Protein AF-A0A699XHV2-F1 (afdb_monomer)

Nearest PDB structures (foldseek):
  2ly9-assembly1_A  TM=3.833E-01  e=3.088E+00  Homo sapiens
  2dmu-assembly1_A  TM=3.655E-01  e=3.088E+00  Homo sapiens
  2m0c-assembly1_A  TM=4.287E-01  e=5.038E+00  Homo sapiens

Mean predicted aligned error: 10.25 Å

Sequence (77 aa):
PTPAEAPAAEVAAPVQYATASQKEEIIRLLNHPLITRQEKTKMLLNINRLDEERATQAIAKLRKAIEDREGTSAVAA

Structure (mmCIF, N/CA/C/O backbone):
data_AF-A0A699XHV2-F1
#
_entry.id   AF-A0A699XHV2-F1
#
loop_
_atom_site.group_PDB
_atom_site.id
_atom_site.type_symbol
_atom_site.label_atom_id
_atom_site.label_alt_id
_atom_site.label_comp_id
_atom_site.label_asym_id
_atom_site.label_entity_id
_atom_site.label_seq_id
_atom_site.pdbx_PDB_ins_code
_atom_site.Cartn_x
_atom_site.Cartn_y
_atom_site.Cartn_z
_atom_site.occupancy
_atom_site.B_iso_or_equiv
_atom_site.auth_seq_id
_atom_site.auth_comp_id
_atom_site.auth_asym_id
_atom_site.auth_atom_id
_atom_site.pdbx_PD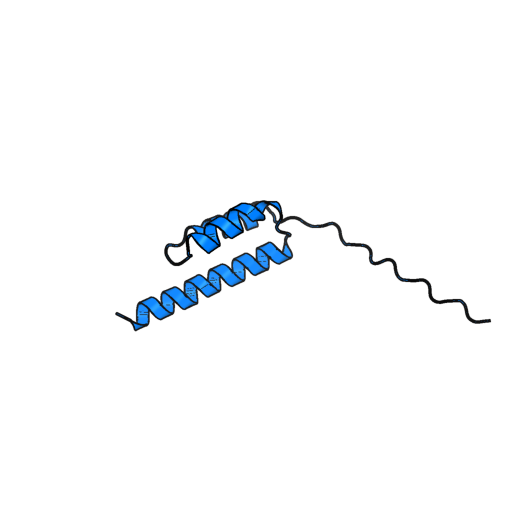B_model_num
ATOM 1 N N . PRO A 1 1 ? -11.724 -14.249 -53.588 1.00 46.09 1 PRO A N 1
ATOM 2 C CA . PRO A 1 1 ? -10.608 -14.657 -52.703 1.00 46.09 1 PRO A CA 1
ATOM 3 C C . PRO A 1 1 ? -10.406 -13.617 -51.594 1.00 46.09 1 PRO A C 1
ATOM 5 O O . PRO A 1 1 ? -9.885 -12.535 -51.833 1.00 46.09 1 PRO A O 1
ATOM 8 N N . THR A 1 2 ? -10.913 -13.924 -50.405 1.00 54.19 2 THR A N 1
ATOM 9 C CA . THR A 1 2 ? -10.637 -13.205 -49.156 1.00 54.19 2 THR A CA 1
ATOM 10 C C . THR A 1 2 ? -9.223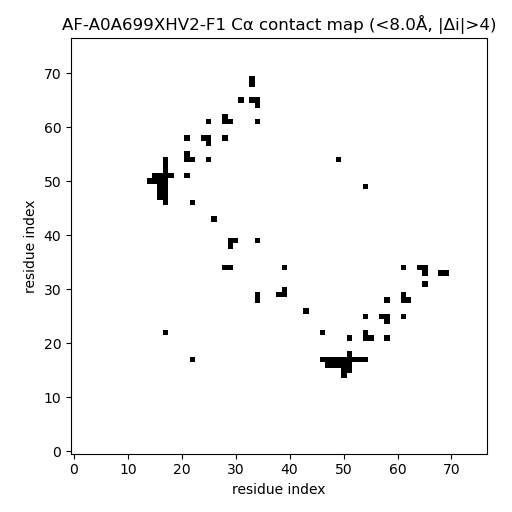 -13.544 -48.674 1.00 54.19 2 THR A C 1
ATOM 12 O O . THR A 1 2 ? -8.936 -14.729 -48.510 1.00 54.19 2 THR A O 1
ATOM 15 N N . PRO A 1 3 ? -8.342 -12.568 -48.403 1.00 56.56 3 PRO A N 1
ATOM 16 C CA . PRO A 1 3 ? -7.236 -12.765 -47.475 1.00 56.56 3 PRO A CA 1
ATOM 17 C C . PRO A 1 3 ? -7.761 -12.388 -46.080 1.00 56.56 3 PRO A C 1
ATOM 19 O O . PRO A 1 3 ? -8.126 -11.244 -45.838 1.00 56.56 3 PRO A O 1
ATOM 22 N N . ALA A 1 4 ? -8.095 -13.369 -45.244 1.00 60.50 4 ALA A N 1
ATOM 23 C CA . ALA A 1 4 ? -7.153 -14.010 -44.327 1.00 60.50 4 ALA A CA 1
ATOM 24 C C . ALA A 1 4 ? -6.631 -13.001 -43.292 1.00 60.50 4 ALA A C 1
ATOM 26 O O . ALA A 1 4 ? -5.612 -12.341 -43.473 1.00 60.50 4 ALA A O 1
ATOM 27 N N . GLU A 1 5 ? -7.423 -12.903 -42.228 1.00 59.78 5 GLU A N 1
ATOM 28 C CA . GLU A 1 5 ? -7.137 -12.315 -40.927 1.00 59.78 5 GLU A CA 1
ATOM 29 C C . GLU A 1 5 ? -5.764 -12.799 -40.424 1.00 59.78 5 GLU A C 1
ATOM 31 O O . GLU A 1 5 ? -5.531 -13.999 -40.277 1.00 59.78 5 GLU A O 1
ATOM 36 N N . ALA A 1 6 ? -4.832 -11.870 -40.214 1.00 61.34 6 ALA A N 1
ATOM 37 C CA . ALA A 1 6 ? -3.587 -12.135 -39.504 1.00 61.34 6 ALA A CA 1
ATOM 38 C C . ALA A 1 6 ? -3.824 -11.830 -38.017 1.00 61.34 6 ALA A C 1
ATOM 40 O O . ALA A 1 6 ? -4.380 -10.769 -37.715 1.00 61.34 6 ALA A O 1
ATOM 41 N N . PRO A 1 7 ? -3.417 -12.704 -37.080 1.00 54.25 7 PRO A N 1
ATOM 42 C CA . PRO A 1 7 ? -3.559 -12.408 -35.668 1.00 54.25 7 PRO A CA 1
ATOM 43 C C . PRO A 1 7 ? -2.630 -11.235 -35.357 1.00 54.25 7 PRO A C 1
ATOM 45 O O . PRO A 1 7 ? -1.417 -11.314 -35.565 1.00 54.25 7 PRO A O 1
ATOM 48 N N . ALA A 1 8 ? -3.214 -10.125 -34.908 1.00 54.53 8 ALA A N 1
ATOM 49 C CA . ALA A 1 8 ? -2.464 -9.01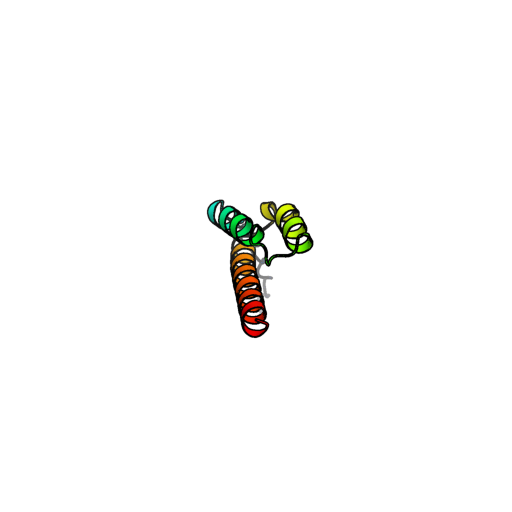7 -34.352 1.00 54.53 8 ALA A CA 1
ATOM 50 C C . ALA A 1 8 ? -1.645 -9.574 -33.187 1.00 54.53 8 ALA A C 1
ATOM 52 O O . ALA A 1 8 ? -2.191 -9.930 -32.146 1.00 54.53 8 ALA A O 1
ATOM 53 N N . ALA A 1 9 ? -0.339 -9.713 -33.402 1.00 53.41 9 ALA A N 1
ATOM 54 C CA . ALA A 1 9 ? 0.599 -9.976 -32.335 1.00 53.41 9 ALA A CA 1
ATOM 55 C C . ALA A 1 9 ? 0.405 -8.865 -31.301 1.00 53.41 9 ALA A C 1
ATOM 57 O O . ALA A 1 9 ? 0.716 -7.703 -31.569 1.00 53.41 9 ALA A O 1
ATOM 58 N N . GLU A 1 10 ? -0.162 -9.221 -30.150 1.00 54.91 10 GLU A N 1
ATOM 59 C CA . GLU A 1 10 ? -0.111 -8.416 -28.941 1.00 54.91 10 GLU A CA 1
ATOM 60 C C . GLU A 1 10 ? 1.368 -8.167 -28.651 1.00 54.91 10 GLU A C 1
ATOM 62 O O . GLU A 1 10 ? 2.077 -8.996 -28.078 1.00 54.91 10 GLU A O 1
ATOM 67 N N . VAL A 1 11 ? 1.861 -7.029 -29.137 1.00 50.31 11 VAL A N 1
ATOM 68 C CA . VAL A 1 11 ? 3.141 -6.469 -28.740 1.00 50.31 11 VAL A CA 1
ATOM 69 C C . VAL A 1 11 ? 2.978 -6.183 -27.259 1.00 50.31 11 VAL A C 1
ATOM 71 O O . VAL A 1 11 ? 2.414 -5.160 -26.875 1.00 50.31 11 VAL A O 1
ATOM 74 N N . ALA A 1 12 ? 3.397 -7.135 -26.427 1.00 53.88 12 ALA A N 1
ATOM 75 C CA . ALA A 1 12 ? 3.545 -6.932 -25.002 1.00 53.88 12 ALA A CA 1
ATOM 76 C C . ALA A 1 12 ? 4.424 -5.691 -24.841 1.00 53.88 12 ALA A C 1
ATOM 78 O O . ALA A 1 12 ? 5.623 -5.724 -25.132 1.00 53.88 12 ALA A O 1
ATOM 79 N N . ALA A 1 13 ? 3.791 -4.571 -24.486 1.00 58.50 13 ALA A N 1
ATOM 80 C CA . ALA A 1 13 ? 4.477 -3.319 -24.246 1.00 58.50 13 ALA A CA 1
ATOM 81 C C . ALA A 1 13 ? 5.629 -3.587 -23.265 1.00 58.50 13 ALA A C 1
ATOM 83 O O . ALA A 1 13 ? 5.466 -4.411 -22.355 1.00 58.50 13 ALA A O 1
ATOM 84 N N . PRO A 1 14 ? 6.799 -2.947 -23.447 1.00 60.03 14 PRO A N 1
ATOM 85 C CA . PRO A 1 14 ? 7.914 -3.135 -22.536 1.00 60.03 14 PRO A CA 1
ATOM 86 C C . PRO A 1 14 ? 7.413 -2.890 -21.115 1.00 60.03 14 PRO A C 1
ATOM 88 O O . PRO A 1 14 ? 6.804 -1.859 -20.836 1.00 60.03 14 PRO A O 1
ATOM 91 N N . VAL A 1 15 ? 7.622 -3.880 -20.248 1.00 64.50 15 VAL A N 1
ATOM 92 C CA . VAL A 1 15 ? 7.223 -3.834 -18.844 1.00 64.50 15 VAL A CA 1
ATOM 93 C C . VAL A 1 15 ? 7.957 -2.661 -18.199 1.00 64.50 15 VAL A C 1
ATOM 95 O O . VAL A 1 15 ? 9.135 -2.762 -17.854 1.00 64.50 15 VAL A O 1
ATOM 98 N N . GLN A 1 16 ? 7.288 -1.511 -18.115 1.00 76.00 16 GLN A N 1
ATOM 99 C CA . GLN A 1 16 ? 7.834 -0.326 -17.472 1.00 76.00 16 GLN A CA 1
ATOM 100 C C . GLN A 1 16 ? 7.723 -0.541 -15.972 1.00 76.00 16 GLN A C 1
ATOM 102 O O . GLN A 1 16 ? 6.644 -0.443 -15.393 1.00 76.00 16 GLN A O 1
ATOM 107 N N . TYR A 1 17 ? 8.845 -0.901 -15.356 1.00 85.12 17 TYR A N 1
ATOM 108 C CA . TYR A 1 17 ? 8.943 -1.027 -13.911 1.00 85.12 17 TYR A CA 1
ATOM 109 C C . TYR A 1 17 ? 8.684 0.315 -13.229 1.00 85.12 17 TYR A C 1
ATOM 111 O O . TYR A 1 17 ? 8.943 1.380 -13.784 1.00 85.12 17 TYR A O 1
ATOM 119 N N . ALA A 1 18 ? 8.228 0.247 -11.984 1.00 87.25 18 ALA A N 1
ATOM 120 C CA . ALA A 1 18 ? 8.018 1.414 -11.152 1.00 87.25 18 ALA A CA 1
ATOM 121 C C . ALA A 1 18 ? 9.301 2.245 -11.020 1.00 87.25 18 ALA A C 1
ATOM 123 O O . ALA A 1 18 ? 10.380 1.711 -10.724 1.00 87.25 18 ALA A O 1
ATOM 124 N N . THR A 1 19 ? 9.166 3.558 -11.185 1.00 89.00 19 THR A N 1
ATOM 125 C CA . THR A 1 19 ? 10.279 4.502 -11.056 1.00 89.00 19 THR A CA 1
ATOM 126 C C . THR A 1 19 ? 10.765 4.589 -9.607 1.00 89.00 19 THR A C 1
ATOM 128 O O . THR A 1 19 ? 10.048 4.239 -8.665 1.00 89.00 19 THR A O 1
ATOM 131 N N . ALA A 1 20 ? 11.991 5.079 -9.398 1.00 88.44 20 ALA A N 1
ATOM 132 C CA . ALA A 1 20 ? 12.537 5.274 -8.052 1.00 88.44 20 ALA A CA 1
ATOM 133 C C . ALA A 1 20 ? 11.613 6.150 -7.185 1.00 88.44 20 ALA A C 1
ATOM 135 O O . ALA A 1 20 ? 11.259 5.748 -6.079 1.00 88.44 20 ALA A O 1
ATOM 136 N N . SER A 1 21 ? 11.116 7.260 -7.738 1.00 88.88 21 SER A N 1
ATOM 137 C CA . SER A 1 21 ? 10.204 8.173 -7.041 1.00 88.88 21 SER A CA 1
ATOM 138 C C . SER A 1 21 ? 8.884 7.509 -6.642 1.00 88.88 21 SER A C 1
ATOM 140 O O . SER A 1 21 ? 8.370 7.759 -5.553 1.00 88.88 21 SER A O 1
ATOM 142 N N . GLN A 1 22 ? 8.341 6.617 -7.479 1.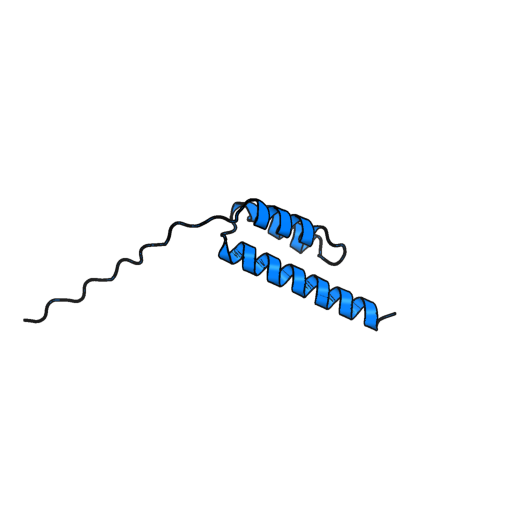00 90.38 22 GLN A N 1
ATOM 143 C CA . GLN A 1 22 ? 7.148 5.847 -7.120 1.00 90.38 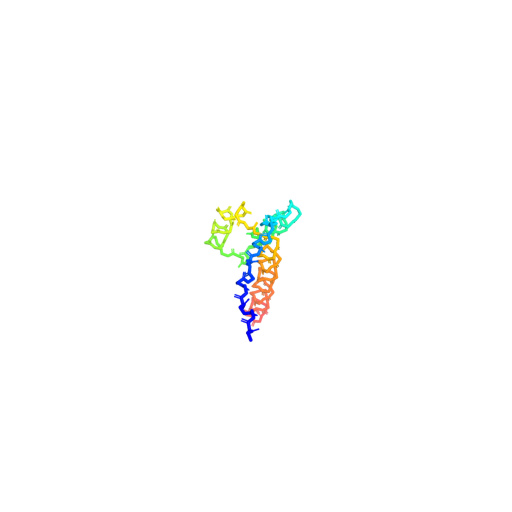22 GLN A CA 1
ATOM 144 C C . GLN A 1 22 ? 7.426 4.875 -5.972 1.00 90.38 22 GLN A C 1
ATOM 146 O O . GLN A 1 22 ? 6.611 4.748 -5.058 1.00 90.38 22 GLN A O 1
ATOM 151 N N . LYS A 1 23 ? 8.579 4.197 -5.989 1.00 90.56 23 LYS A N 1
ATOM 152 C CA . LYS A 1 23 ? 8.974 3.284 -4.908 1.00 90.56 23 LYS A CA 1
ATOM 153 C C . LYS A 1 23 ? 9.180 4.036 -3.594 1.00 90.56 23 LYS A C 1
ATOM 155 O O . LYS A 1 23 ? 8.713 3.571 -2.557 1.00 90.56 23 LYS A O 1
ATOM 160 N N . GLU A 1 24 ? 9.824 5.199 -3.633 1.00 92.75 24 GLU A N 1
ATOM 161 C CA . GLU A 1 24 ? 9.997 6.063 -2.461 1.00 92.75 24 GLU A CA 1
ATOM 162 C C . GLU A 1 24 ? 8.655 6.503 -1.876 1.00 92.75 24 GLU A C 1
ATOM 164 O O . GLU A 1 24 ? 8.443 6.374 -0.669 1.00 92.75 24 GLU A O 1
ATOM 169 N N . GLU A 1 25 ? 7.718 6.943 -2.719 1.00 92.62 25 GLU A N 1
ATOM 170 C CA . GLU A 1 25 ? 6.388 7.352 -2.262 1.00 92.62 25 GLU A CA 1
ATOM 171 C C . GLU A 1 25 ? 5.608 6.177 -1.653 1.00 92.62 25 GLU A C 1
ATOM 173 O O . GLU A 1 25 ? 4.994 6.311 -0.594 1.00 92.62 25 GLU A O 1
ATOM 178 N N . ILE A 1 26 ? 5.685 4.985 -2.257 1.00 91.00 26 ILE A N 1
ATOM 179 C CA . ILE A 1 26 ? 5.097 3.770 -1.676 1.00 91.00 26 ILE A CA 1
ATOM 180 C C . ILE A 1 26 ? 5.695 3.508 -0.290 1.00 91.00 26 ILE A C 1
ATOM 182 O O . ILE A 1 26 ? 4.948 3.314 0.665 1.00 91.00 26 ILE A O 1
ATOM 186 N N . ILE A 1 27 ? 7.024 3.529 -0.145 1.00 91.75 27 ILE A N 1
ATOM 187 C CA . ILE A 1 27 ? 7.690 3.296 1.148 1.00 91.75 27 ILE A CA 1
ATOM 188 C C . ILE A 1 27 ? 7.256 4.341 2.182 1.00 91.75 27 ILE A C 1
ATOM 190 O O . ILE A 1 27 ? 6.992 3.987 3.335 1.00 91.75 27 ILE A O 1
ATOM 194 N N . ARG A 1 28 ? 7.143 5.612 1.778 1.00 93.06 28 ARG A N 1
ATOM 195 C CA . ARG A 1 28 ? 6.676 6.702 2.640 1.00 93.06 28 ARG A CA 1
ATOM 196 C C . ARG A 1 28 ? 5.264 6.436 3.155 1.00 93.06 28 ARG A C 1
ATOM 198 O O . ARG A 1 28 ? 5.045 6.509 4.362 1.00 93.06 28 ARG A O 1
ATOM 205 N N . LEU A 1 29 ? 4.337 6.063 2.272 1.00 92.19 29 LEU A N 1
ATOM 206 C CA . LEU A 1 29 ? 2.956 5.742 2.643 1.00 92.19 29 LEU A CA 1
ATOM 207 C C . LEU A 1 29 ? 2.874 4.490 3.525 1.00 92.19 29 LEU A C 1
ATOM 209 O O . LEU A 1 29 ? 2.131 4.466 4.499 1.00 92.19 29 LEU A O 1
ATOM 213 N N . LEU A 1 30 ? 3.686 3.466 3.255 1.00 92.00 30 LEU A N 1
ATOM 214 C CA . LEU A 1 30 ? 3.742 2.254 4.081 1.00 92.00 30 LEU A CA 1
ATOM 215 C C . LEU A 1 30 ? 4.331 2.479 5.482 1.00 92.00 30 LEU A C 1
ATOM 217 O O . LEU A 1 30 ? 4.173 1.623 6.353 1.00 92.00 30 LEU A O 1
ATOM 221 N N . ASN A 1 31 ? 5.049 3.583 5.708 1.00 91.50 31 ASN A N 1
ATOM 222 C CA . ASN A 1 31 ? 5.522 3.973 7.038 1.00 91.50 31 ASN A CA 1
ATOM 223 C C . ASN A 1 31 ? 4.439 4.657 7.886 1.00 91.50 31 ASN A C 1
ATOM 225 O O . ASN A 1 31 ? 4.686 4.901 9.065 1.00 91.50 31 ASN A O 1
ATOM 229 N N . HIS A 1 32 ? 3.257 4.938 7.331 1.00 90.56 32 HIS A N 1
ATOM 230 C CA . HIS A 1 32 ? 2.164 5.545 8.085 1.00 90.56 32 HIS A CA 1
ATOM 231 C C . HIS A 1 32 ? 1.658 4.597 9.192 1.00 90.56 32 HIS A C 1
ATOM 233 O O . HIS A 1 32 ? 1.472 3.408 8.916 1.00 90.56 32 HIS A O 1
ATOM 239 N N . PRO A 1 33 ? 1.378 5.081 10.422 1.00 88.25 33 PRO A N 1
ATOM 240 C CA . PRO A 1 33 ? 0.939 4.238 11.547 1.00 88.25 33 PRO A CA 1
ATOM 241 C C . PRO A 1 33 ? -0.383 3.505 11.288 1.00 88.25 33 PRO A C 1
ATOM 243 O O . PRO A 1 33 ? -0.645 2.459 11.873 1.00 88.25 33 PRO A O 1
ATOM 246 N N . LEU A 1 34 ? -1.203 4.046 10.388 1.00 88.94 34 LEU A N 1
ATOM 247 C CA . LEU A 1 34 ? -2.487 3.467 10.002 1.00 88.94 34 LEU A CA 1
ATOM 248 C C . LEU A 1 34 ? -2.362 2.347 8.969 1.00 88.94 34 LEU A C 1
ATOM 250 O O . LEU A 1 34 ? -3.339 1.640 8.735 1.00 88.94 34 LEU A O 1
ATOM 254 N N . ILE A 1 35 ? -1.197 2.162 8.343 1.00 89.50 35 ILE A N 1
ATOM 255 C CA . ILE A 1 35 ? -0.954 1.024 7.457 1.00 89.50 35 ILE A CA 1
ATOM 256 C C . ILE A 1 35 ? -0.567 -0.188 8.296 1.00 89.50 35 ILE A C 1
ATOM 258 O O . ILE A 1 35 ? 0.314 -0.141 9.154 1.00 89.50 35 ILE A O 1
ATOM 262 N N . THR A 1 36 ? -1.218 -1.319 8.027 1.00 89.69 36 THR A N 1
ATOM 263 C CA . THR A 1 36 ? -0.941 -2.541 8.776 1.00 89.69 36 THR A CA 1
ATOM 264 C C . THR A 1 36 ? 0.446 -3.083 8.439 1.00 89.69 36 THR A C 1
ATOM 266 O O . THR A 1 36 ? 0.937 -2.993 7.308 1.00 89.69 36 THR A O 1
ATOM 269 N N . ARG A 1 37 ? 1.082 -3.736 9.416 1.00 89.38 37 ARG A N 1
ATOM 270 C CA . ARG A 1 37 ? 2.392 -4.371 9.212 1.00 89.38 37 ARG A CA 1
ATOM 271 C C . ARG A 1 37 ? 2.358 -5.401 8.075 1.00 89.38 37 ARG A C 1
ATOM 273 O O . ARG A 1 37 ? 3.328 -5.523 7.335 1.00 89.38 37 ARG A O 1
ATOM 280 N N . GLN A 1 38 ? 1.233 -6.101 7.912 1.00 88.38 38 GLN A N 1
ATOM 281 C CA . GLN A 1 38 ? 1.030 -7.077 6.841 1.00 88.38 38 GLN A CA 1
ATOM 282 C C . GLN A 1 38 ? 1.044 -6.419 5.452 1.00 88.38 38 GLN A C 1
ATOM 284 O O . GLN A 1 38 ? 1.742 -6.907 4.561 1.00 88.38 38 GLN A O 1
ATOM 289 N N . GLU A 1 39 ? 0.331 -5.301 5.272 1.00 86.88 39 GLU A N 1
ATOM 290 C CA . GLU A 1 39 ? 0.357 -4.523 4.025 1.00 86.88 39 GLU A CA 1
ATOM 291 C C . GLU A 1 39 ? 1.774 -4.032 3.717 1.00 86.88 39 GLU A C 1
ATOM 293 O O . GLU A 1 39 ? 2.270 -4.233 2.606 1.00 86.88 39 GLU A O 1
ATOM 298 N N . LYS A 1 40 ? 2.468 -3.492 4.725 1.00 90.44 40 LYS A N 1
ATOM 299 C CA . LYS A 1 40 ? 3.861 -3.050 4.607 1.00 90.44 40 LYS A CA 1
ATOM 300 C C . LYS A 1 40 ? 4.792 -4.162 4.140 1.00 90.44 40 LYS A C 1
ATOM 302 O O . LYS A 1 40 ? 5.504 -3.984 3.153 1.00 90.44 40 LYS A O 1
ATOM 307 N N . THR A 1 41 ? 4.773 -5.319 4.800 1.00 91.25 41 THR A N 1
ATOM 308 C CA . THR A 1 41 ? 5.623 -6.455 4.417 1.00 91.25 41 THR A CA 1
ATOM 309 C C . THR A 1 41 ? 5.299 -6.944 3.005 1.00 91.25 41 THR A C 1
ATOM 311 O O . THR A 1 41 ? 6.214 -7.139 2.206 1.00 91.25 41 THR A O 1
ATOM 314 N N . LYS A 1 42 ? 4.012 -7.089 2.656 1.00 90.62 42 LYS A N 1
ATOM 315 C CA . LYS A 1 42 ? 3.594 -7.571 1.330 1.00 90.62 42 LYS A CA 1
ATOM 316 C C . LYS A 1 42 ? 4.039 -6.638 0.205 1.00 90.62 42 LYS A C 1
ATOM 318 O O . LYS A 1 42 ? 4.504 -7.122 -0.830 1.00 90.62 42 LYS A O 1
ATOM 323 N N . MET A 1 43 ? 3.904 -5.327 0.395 1.00 90.38 43 MET A N 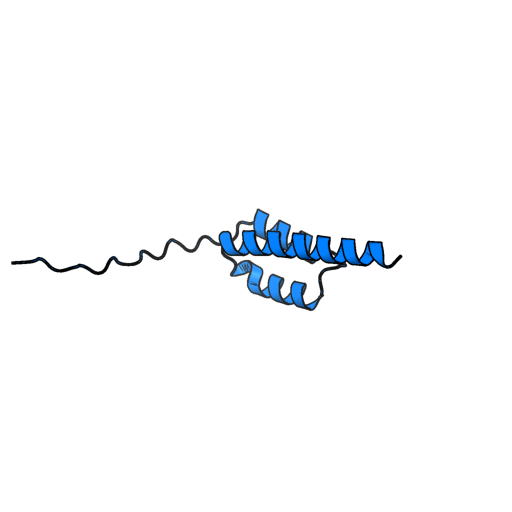1
ATOM 324 C CA . MET A 1 43 ? 4.316 -4.359 -0.619 1.00 90.38 43 MET A CA 1
ATOM 325 C C . MET A 1 43 ? 5.836 -4.251 -0.720 1.00 90.38 43 MET A C 1
ATOM 327 O O . MET A 1 43 ? 6.341 -4.253 -1.836 1.00 90.38 43 MET A O 1
ATOM 331 N N . LEU A 1 44 ? 6.576 -4.249 0.395 1.00 90.50 44 LEU A N 1
ATOM 332 C CA . LEU A 1 44 ? 8.046 -4.226 0.362 1.00 90.50 44 LEU A CA 1
ATOM 333 C C . LEU A 1 44 ? 8.633 -5.439 -0.373 1.00 90.50 44 LEU A C 1
ATOM 335 O O . LEU A 1 44 ? 9.567 -5.284 -1.154 1.00 90.50 44 LEU A O 1
ATOM 339 N N . LEU A 1 45 ? 8.053 -6.631 -0.190 1.00 91.44 45 LEU A N 1
ATOM 340 C CA . LEU A 1 45 ? 8.484 -7.843 -0.900 1.00 91.44 45 LEU A CA 1
ATOM 341 C C . LEU A 1 45 ? 8.274 -7.754 -2.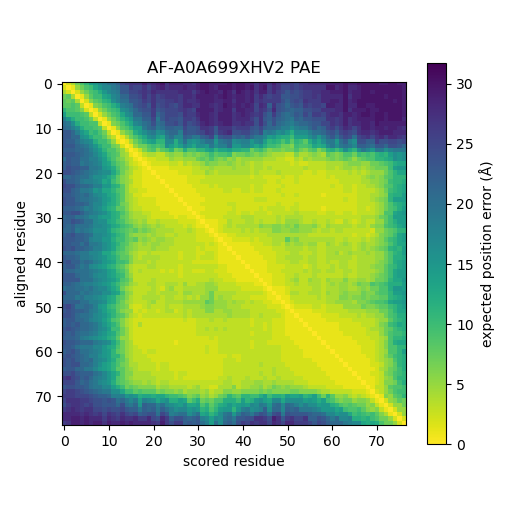420 1.00 91.44 45 LEU A C 1
ATOM 343 O O . LEU A 1 45 ? 9.032 -8.350 -3.182 1.00 91.44 45 LEU A O 1
ATOM 347 N N . ASN A 1 46 ? 7.258 -7.013 -2.869 1.00 89.31 46 ASN A N 1
ATOM 348 C CA . ASN A 1 46 ? 6.894 -6.912 -4.283 1.00 89.31 46 ASN A CA 1
ATOM 349 C C . ASN A 1 46 ? 7.278 -5.575 -4.927 1.00 89.31 46 ASN A C 1
ATOM 351 O O . ASN A 1 46 ? 7.057 -5.408 -6.122 1.00 89.31 46 ASN A O 1
ATOM 355 N N . ILE A 1 47 ? 7.890 -4.640 -4.193 1.00 86.81 47 ILE A N 1
ATOM 356 C CA . ILE A 1 47 ? 8.149 -3.277 -4.680 1.00 86.81 47 ILE A CA 1
ATOM 357 C C . ILE A 1 47 ? 9.071 -3.246 -5.905 1.00 86.81 47 ILE A C 1
ATOM 359 O O . ILE A 1 47 ? 8.945 -2.386 -6.771 1.00 86.81 47 ILE A O 1
ATOM 363 N N . ASN A 1 48 ? 9.972 -4.226 -6.014 1.00 86.94 48 ASN A N 1
ATOM 364 C CA . ASN A 1 48 ? 10.864 -4.381 -7.162 1.00 86.94 48 ASN A CA 1
ATOM 365 C C . ASN A 1 48 ? 10.209 -5.051 -8.372 1.00 86.94 48 ASN A C 1
ATOM 367 O O . ASN A 1 48 ? 10.775 -5.013 -9.456 1.00 86.94 48 ASN A O 1
ATOM 371 N N . ARG A 1 49 ? 9.027 -5.643 -8.187 1.00 88.50 49 ARG A N 1
ATOM 372 C CA . ARG A 1 49 ? 8.237 -6.311 -9.229 1.00 88.50 49 ARG A CA 1
ATOM 373 C C . ARG A 1 49 ? 7.026 -5.480 -9.660 1.00 88.50 49 ARG A C 1
ATOM 375 O O . ARG A 1 49 ? 6.204 -5.977 -10.420 1.00 88.50 49 ARG A O 1
ATOM 382 N N . LEU A 1 50 ? 6.873 -4.270 -9.120 1.00 88.00 50 LEU A N 1
ATOM 383 C CA . LEU A 1 50 ? 5.804 -3.362 -9.509 1.00 88.00 50 LEU A CA 1
ATOM 384 C C . LEU A 1 50 ? 6.154 -2.675 -10.822 1.00 88.00 50 LEU A C 1
ATOM 386 O O . LEU A 1 50 ? 7.270 -2.192 -11.003 1.00 88.00 50 LEU A O 1
ATOM 390 N N . ASP A 1 51 ? 5.150 -2.600 -11.679 1.00 89.31 51 ASP A N 1
ATOM 391 C CA . ASP A 1 51 ? 5.128 -1.820 -12.908 1.00 89.31 51 ASP A CA 1
ATOM 392 C C . ASP A 1 51 ? 4.641 -0.394 -12.603 1.00 89.31 51 ASP A C 1
ATOM 394 O O . ASP A 1 51 ? 4.009 -0.163 -11.568 1.00 89.31 51 ASP A O 1
ATOM 398 N N . GLU A 1 52 ? 4.892 0.560 -13.493 1.00 88.50 52 GLU A N 1
ATOM 399 C CA . GLU A 1 52 ? 4.577 1.981 -13.304 1.00 88.50 52 GLU A CA 1
ATOM 400 C C . GLU A 1 52 ? 3.083 2.219 -13.013 1.00 88.50 52 GLU A C 1
ATOM 402 O O . GLU A 1 52 ? 2.716 2.925 -12.065 1.00 88.50 52 GLU A O 1
ATOM 407 N N . GLU A 1 53 ? 2.200 1.555 -13.761 1.00 89.06 53 GLU A N 1
ATOM 408 C CA . GLU A 1 53 ? 0.753 1.635 -13.543 1.00 89.06 53 GLU A CA 1
ATOM 409 C C . GLU A 1 53 ? 0.342 1.029 -12.199 1.00 89.06 53 GLU A C 1
ATOM 411 O O . GLU A 1 53 ? -0.459 1.605 -11.457 1.00 89.06 53 GLU A O 1
ATOM 416 N N . ARG A 1 54 ? 0.909 -0.131 -11.845 1.00 89.50 54 ARG A N 1
ATOM 417 C CA . ARG A 1 54 ? 0.601 -0.799 -10.574 1.00 89.50 54 ARG A CA 1
ATOM 418 C C . ARG A 1 54 ? 1.112 -0.002 -9.385 1.00 89.50 54 ARG A C 1
ATOM 420 O O . ARG A 1 54 ? 0.434 0.041 -8.361 1.00 89.50 54 ARG A O 1
ATOM 427 N N . ALA A 1 55 ? 2.274 0.631 -9.511 1.00 90.38 55 ALA A N 1
ATOM 428 C CA . ALA A 1 55 ? 2.819 1.510 -8.490 1.00 90.38 55 ALA A CA 1
ATOM 429 C C . ALA A 1 55 ? 1.927 2.737 -8.287 1.00 90.38 55 ALA A C 1
ATOM 431 O O . ALA A 1 55 ? 1.571 3.047 -7.153 1.00 90.38 55 ALA A O 1
ATOM 432 N N . THR A 1 56 ? 1.470 3.361 -9.374 1.00 91.81 56 THR A N 1
ATOM 433 C CA . THR A 1 56 ? 0.518 4.481 -9.321 1.00 91.81 56 THR A CA 1
ATOM 434 C C . THR A 1 56 ? -0.788 4.077 -8.632 1.00 91.81 56 THR A C 1
ATOM 436 O O . THR A 1 56 ? -1.257 4.759 -7.718 1.00 91.81 56 THR A O 1
ATOM 439 N N . GLN A 1 57 ? -1.343 2.915 -8.989 1.00 92.19 57 GLN A N 1
ATOM 440 C CA . GLN A 1 57 ? -2.537 2.376 -8.332 1.00 92.19 57 GLN A CA 1
ATOM 441 C C . GLN A 1 57 ? -2.298 2.048 -6.852 1.00 92.19 57 GLN A C 1
ATOM 443 O O . GLN A 1 57 ? -3.180 2.275 -6.025 1.00 92.19 57 GLN A O 1
ATOM 448 N N . ALA A 1 58 ? -1.125 1.515 -6.500 1.00 90.38 58 ALA A N 1
ATOM 449 C CA . ALA A 1 58 ? -0.767 1.222 -5.116 1.00 90.38 58 ALA A CA 1
ATOM 450 C C . ALA A 1 58 ? -0.678 2.506 -4.283 1.00 90.38 58 ALA A C 1
ATOM 452 O O . ALA A 1 58 ? -1.252 2.554 -3.199 1.00 90.38 58 ALA A O 1
ATOM 453 N N . ILE A 1 59 ? -0.044 3.558 -4.809 1.00 92.75 59 ILE A N 1
ATOM 454 C CA . ILE A 1 59 ? 0.029 4.880 -4.170 1.00 92.75 59 ILE A CA 1
ATOM 455 C C . ILE A 1 59 ? -1.379 5.424 -3.912 1.00 92.75 59 ILE A C 1
ATOM 457 O O . ILE A 1 59 ? -1.691 5.800 -2.783 1.00 92.75 59 ILE A O 1
ATOM 461 N N . ALA A 1 60 ? -2.254 5.407 -4.924 1.00 93.88 60 ALA A N 1
ATOM 462 C CA . ALA A 1 60 ? -3.630 5.884 -4.785 1.00 93.88 60 ALA A CA 1
ATOM 463 C C . ALA A 1 60 ? -4.425 5.085 -3.736 1.00 93.88 60 ALA A C 1
ATOM 465 O O . ALA A 1 60 ? -5.126 5.668 -2.909 1.00 93.88 60 ALA A O 1
ATOM 466 N N . LYS A 1 61 ? -4.284 3.751 -3.725 1.00 91.25 61 LYS A N 1
ATOM 467 C CA . LYS A 1 61 ? -4.934 2.883 -2.729 1.00 91.25 61 LYS A CA 1
ATOM 468 C C . LYS A 1 61 ? -4.414 3.132 -1.318 1.00 91.25 61 LYS A C 1
ATOM 470 O O . LYS A 1 61 ? -5.219 3.202 -0.399 1.00 91.25 61 LYS A O 1
ATOM 475 N N . LEU A 1 62 ? -3.100 3.267 -1.147 1.00 91.12 62 LEU A N 1
ATOM 476 C CA . LEU A 1 62 ? -2.484 3.520 0.155 1.00 91.12 62 LEU A CA 1
ATOM 477 C C . LEU A 1 62 ? -2.901 4.882 0.713 1.00 91.12 62 LEU A C 1
ATOM 479 O O . LEU A 1 62 ? -3.267 4.952 1.881 1.00 91.12 62 LEU A O 1
ATOM 483 N N . ARG A 1 63 ? -2.919 5.934 -0.117 1.00 92.69 63 ARG A N 1
ATOM 484 C CA . ARG A 1 63 ? -3.426 7.259 0.280 1.00 92.69 63 ARG A CA 1
ATOM 485 C C . ARG A 1 63 ? -4.877 7.179 0.743 1.00 92.69 63 ARG A C 1
ATOM 487 O O . ARG A 1 63 ? -5.159 7.518 1.885 1.00 92.69 63 ARG A O 1
ATOM 494 N N . LYS A 1 64 ? -5.751 6.585 -0.074 1.00 91.31 64 LYS A N 1
ATOM 495 C CA . LYS A 1 64 ? -7.165 6.417 0.278 1.00 91.31 64 LYS A CA 1
ATOM 496 C C . LYS A 1 64 ? -7.366 5.582 1.546 1.00 91.31 64 LYS A C 1
ATOM 498 O O . LYS A 1 64 ? -8.222 5.910 2.354 1.00 91.31 64 LYS A O 1
ATOM 503 N N . ALA A 1 65 ? -6.590 4.513 1.733 1.00 89.69 65 ALA A N 1
ATOM 504 C CA . ALA A 1 65 ? -6.660 3.684 2.936 1.00 89.69 65 ALA A CA 1
ATOM 505 C C . ALA A 1 65 ? -6.206 4.442 4.192 1.00 89.69 65 ALA A C 1
ATOM 507 O O . ALA A 1 65 ? -6.759 4.218 5.264 1.00 89.69 65 ALA A O 1
ATOM 508 N N . ILE A 1 66 ? -5.213 5.327 4.069 1.00 90.38 66 ILE A N 1
ATOM 509 C CA . ILE A 1 66 ? -4.802 6.216 5.157 1.00 90.38 66 ILE A CA 1
ATOM 510 C C . ILE A 1 66 ? -5.916 7.219 5.453 1.00 90.38 66 ILE A C 1
ATOM 512 O O . ILE A 1 66 ? -6.309 7.316 6.605 1.00 90.38 66 ILE A O 1
ATOM 516 N N . GLU A 1 67 ? -6.465 7.894 4.441 1.00 90.56 67 GLU A N 1
ATOM 517 C CA . GLU A 1 67 ? -7.545 8.883 4.600 1.00 90.56 67 GLU A CA 1
ATOM 518 C C . GLU A 1 67 ? -8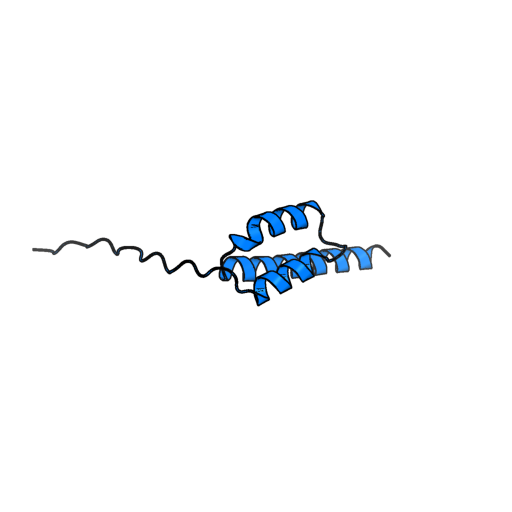.811 8.283 5.232 1.00 90.56 67 GLU A C 1
ATOM 520 O O . GLU A 1 67 ? -9.390 8.867 6.144 1.00 90.56 67 GLU A O 1
ATOM 525 N N . ASP A 1 68 ? -9.223 7.095 4.788 1.00 89.25 68 ASP A N 1
ATOM 526 C CA . ASP A 1 68 ? -10.388 6.374 5.318 1.00 89.25 68 ASP A CA 1
ATOM 527 C C . ASP A 1 68 ? -10.199 5.996 6.799 1.00 89.25 68 ASP A C 1
ATOM 529 O O . ASP A 1 68 ? -11.096 6.174 7.630 1.00 89.25 68 ASP A O 1
ATOM 533 N N . ARG A 1 69 ? -8.988 5.550 7.159 1.00 88.06 69 ARG A N 1
ATOM 534 C CA . ARG A 1 69 ? -8.629 5.194 8.539 1.00 88.06 69 ARG A CA 1
ATOM 535 C C . ARG A 1 69 ? -8.414 6.429 9.424 1.00 88.06 69 ARG A C 1
ATOM 537 O O . ARG A 1 69 ? -8.840 6.396 10.573 1.00 88.06 69 ARG A O 1
ATOM 544 N N . GLU A 1 70 ? -7.815 7.506 8.908 1.00 86.25 70 GLU A N 1
ATOM 545 C CA . GLU A 1 70 ? -7.699 8.817 9.579 1.00 86.25 70 GLU A CA 1
ATOM 546 C C . GLU A 1 70 ? -9.095 9.355 9.908 1.00 86.25 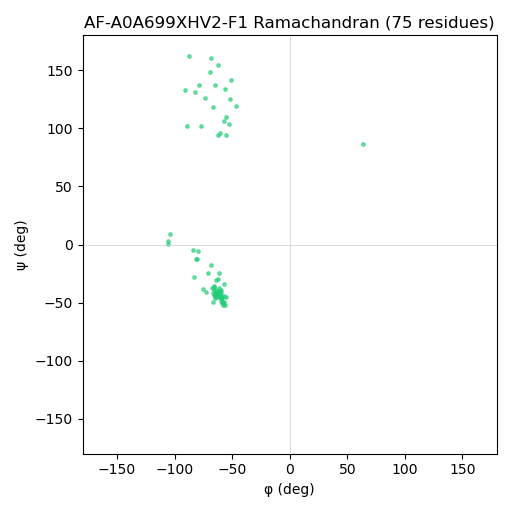70 GLU A C 1
ATOM 548 O O . GLU A 1 70 ? -9.382 9.692 11.055 1.00 86.25 70 GLU A O 1
ATOM 553 N N . GLY A 1 71 ? -9.987 9.373 8.910 1.00 75.19 71 GLY A N 1
ATOM 554 C CA . GLY A 1 71 ? -11.361 9.847 9.055 1.00 75.19 71 GLY A CA 1
ATOM 555 C C . GLY A 1 71 ? -12.150 9.024 10.068 1.00 75.19 71 GLY A C 1
ATOM 556 O O . GLY A 1 71 ? -12.837 9.595 10.910 1.00 75.19 71 GLY A O 1
ATOM 557 N N . THR A 1 72 ? -11.984 7.697 10.053 1.00 64.06 72 THR A N 1
ATOM 558 C CA . THR A 1 72 ? -12.587 6.795 11.049 1.00 64.06 72 THR A CA 1
ATOM 559 C C . THR A 1 72 ? -12.014 7.020 12.452 1.00 64.06 72 THR A C 1
ATOM 561 O O . THR A 1 72 ? -12.749 6.962 13.435 1.00 64.06 72 THR A O 1
ATOM 564 N N . SER A 1 73 ? -10.715 7.315 12.565 1.00 57.53 73 SER A N 1
ATOM 565 C CA . SER A 1 73 ? -10.071 7.595 13.852 1.00 57.53 73 SER A CA 1
ATOM 566 C C . SER A 1 73 ? -10.489 8.948 14.443 1.00 57.53 73 SER A C 1
ATOM 568 O O . SER A 1 73 ? -10.432 9.106 15.659 1.00 57.53 73 SER A O 1
ATOM 570 N N . ALA A 1 74 ? -10.931 9.901 13.614 1.00 55.34 74 ALA A N 1
ATOM 571 C CA . ALA A 1 74 ? -11.408 11.215 14.050 1.00 55.34 74 ALA A CA 1
ATOM 572 C C . ALA A 1 74 ? -12.881 11.227 14.501 1.00 55.34 74 ALA A C 1
ATOM 574 O O . ALA A 1 74 ? -13.243 12.038 15.346 1.00 55.34 74 ALA A O 1
ATOM 575 N N . VAL A 1 75 ? -13.735 10.335 13.980 1.00 52.69 75 VAL A N 1
ATOM 576 C CA . VAL A 1 75 ? -15.148 10.220 14.418 1.00 52.69 75 VAL A CA 1
ATOM 577 C C . VAL A 1 75 ? -15.346 9.348 15.663 1.00 52.69 75 VAL A C 1
ATOM 579 O O . VAL A 1 75 ? -16.463 9.247 16.163 1.00 52.69 75 VAL A O 1
ATOM 582 N N . ALA A 1 76 ? -14.283 8.717 16.165 1.00 48.19 76 ALA A N 1
ATOM 583 C CA . ALA A 1 76 ? -14.311 7.878 17.364 1.00 48.19 76 ALA A CA 1
ATOM 584 C C . ALA A 1 76 ? -13.711 8.555 18.617 1.00 48.19 76 ALA A C 1
ATOM 586 O O . ALA A 1 76 ? -13.521 7.871 19.625 1.00 48.19 76 ALA A O 1
ATOM 587 N N . ALA A 1 77 ? -13.401 9.857 18.555 1.00 44.59 77 ALA A N 1
ATOM 588 C CA . ALA A 1 77 ? -12.838 10.647 19.656 1.00 44.59 77 ALA A CA 1
ATOM 589 C C . ALA A 1 77 ? -13.857 11.627 20.253 1.00 44.59 77 ALA A C 1
ATOM 591 O O . ALA A 1 77 ? -14.618 12.241 19.470 1.00 44.59 77 ALA A O 1
#

Organism: Tanacetum cinerariifolium (NCBI:txid118510)

pLDDT: mean 80.22, std 15.64, range [44.59, 93.88]

Radius of gyration: 19.22 Å; Cα contacts (8 Å, |Δi|>4): 49; chains: 1; bounding box: 28×26×72 Å

Solvent-accessible surface area (backbone atoms only — not comparable to full-atom values): 4689 Å² total; per-residue (Å²): 136,84,84,76,88,72,83,78,76,80,73,76,67,80,85,52,56,41,48,71,70,53,51,50,51,43,54,57,54,47,66,37,90,79,45,52,70,66,59,34,53,57,46,65,76,40,54,88,75,28,33,41,68,56,38,53,51,47,43,54,50,49,52,50,52,42,51,56,49,51,54,55,59,60,75,75,108

Foldseek 3Di:
DDDDDDPPPPPPPPQAAADPVLLVLLQVLCPDPLHDPVNSVVCVVCNRVHGNVRSVVSSVVSVVSSVVSVVVVVVVD

Secondary structure (DSSP, 8-state):
----PPP---------BPPHHHHHHHHHHHTSTTS-HHHHHHHHHHGGG-BHHHHHHHHHHHHHHHHHHHHHHHTT-